Protein AF-A0AAW0KHT7-F1 (afdb_monomer_lite)

Structure (mmCIF, N/CA/C/O backbone):
data_AF-A0AAW0KHT7-F1
#
_entry.id   AF-A0AAW0KHT7-F1
#
loop_
_atom_site.group_PDB
_atom_site.id
_atom_site.type_symbol
_atom_site.label_atom_id
_atom_site.label_alt_id
_atom_site.label_comp_id
_atom_site.label_asym_id
_atom_site.label_entity_id
_atom_site.label_seq_id
_atom_site.pdbx_PDB_ins_code
_atom_site.Cartn_x
_atom_sit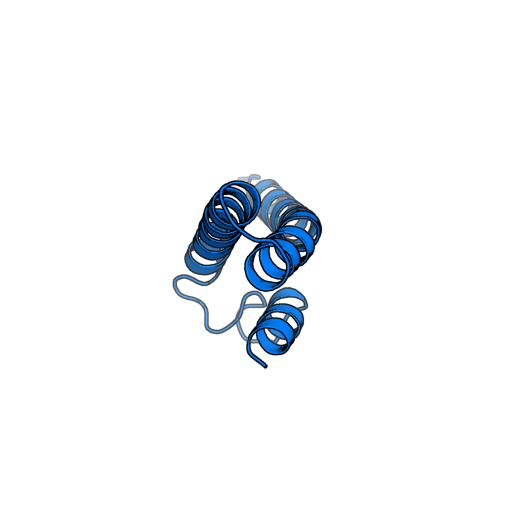e.Cartn_y
_atom_site.Cartn_z
_atom_site.occupancy
_atom_site.B_iso_or_equiv
_atom_site.auth_seq_id
_atom_site.auth_comp_id
_atom_site.auth_asym_id
_atom_site.auth_atom_id
_atom_site.pdbx_PDB_model_num
ATOM 1 N N . MET A 1 1 ? -6.570 22.544 22.434 1.00 38.00 1 MET A N 1
ATOM 2 C CA . MET A 1 1 ? -7.517 21.418 22.257 1.00 38.00 1 MET A CA 1
ATOM 3 C C . MET A 1 1 ? -8.280 21.535 20.926 1.00 38.00 1 MET A C 1
ATOM 5 O O . MET A 1 1 ? -9.459 21.839 20.953 1.00 38.00 1 MET A O 1
ATOM 9 N N . GLN A 1 2 ? -7.644 21.335 19.756 1.00 37.38 2 GLN A N 1
ATOM 10 C CA . GLN A 1 2 ? -8.354 21.436 18.450 1.00 37.38 2 GLN A CA 1
ATOM 11 C C . GLN A 1 2 ? -7.705 20.694 17.258 1.00 37.38 2 GLN A C 1
ATOM 13 O O . GLN A 1 2 ? -8.195 20.786 16.138 1.00 37.38 2 GLN A O 1
ATOM 18 N N . ARG A 1 3 ? -6.636 19.908 17.456 1.00 45.66 3 ARG A N 1
ATOM 19 C CA . ARG A 1 3 ? -5.989 19.164 16.357 1.00 45.66 3 ARG A CA 1
ATOM 20 C C . ARG A 1 3 ? -6.560 17.770 15.980 1.00 45.66 3 ARG A C 1
ATOM 22 O O . ARG A 1 3 ? -5.936 17.162 15.119 1.00 45.66 3 ARG A O 1
ATOM 29 N N . PRO A 1 4 ? -7.695 17.232 16.491 1.00 50.41 4 PRO A N 1
ATOM 30 C CA . PRO A 1 4 ? -8.213 15.948 15.985 1.00 50.41 4 PRO A CA 1
ATOM 31 C C . PRO A 1 4 ? -8.631 15.999 14.507 1.00 50.41 4 PRO A C 1
ATOM 33 O O . PRO A 1 4 ? -8.356 15.075 13.744 1.00 50.41 4 PRO A O 1
ATOM 36 N N . CYS A 1 5 ? -9.244 17.106 14.071 1.00 42.06 5 CYS A N 1
ATOM 37 C CA . CYS A 1 5 ? -9.771 17.224 12.710 1.00 42.06 5 CYS A CA 1
ATOM 38 C C . CYS A 1 5 ? -8.670 17.280 11.646 1.00 42.06 5 CYS A C 1
ATOM 40 O O . CYS A 1 5 ? -8.871 16.775 10.547 1.00 42.06 5 CYS A O 1
ATOM 42 N N . LEU A 1 6 ? -7.497 17.845 11.958 1.00 42.94 6 LEU A N 1
ATOM 43 C CA . LEU A 1 6 ? -6.401 17.94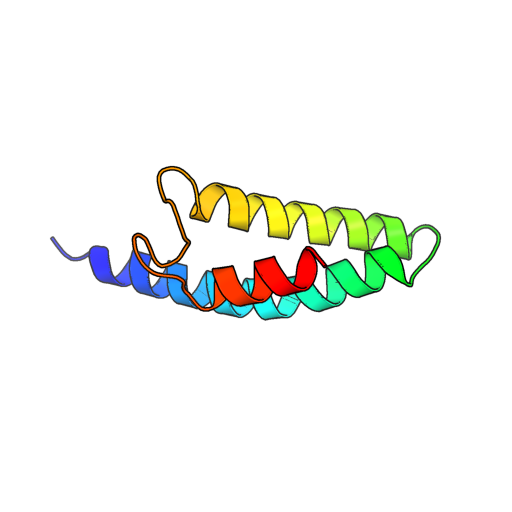1 10.990 1.00 42.94 6 LEU A CA 1
ATOM 44 C C . LEU A 1 6 ? -5.825 16.556 10.663 1.00 42.94 6 LEU A C 1
ATOM 46 O O . LEU A 1 6 ? -5.594 16.269 9.495 1.00 42.94 6 LEU A O 1
ATOM 50 N N . TYR A 1 7 ? -5.675 15.678 11.663 1.00 51.84 7 TYR A N 1
ATOM 51 C CA . TYR A 1 7 ? -5.242 14.290 11.460 1.00 51.84 7 TYR A CA 1
ATOM 52 C C . TYR A 1 7 ? -6.280 13.455 10.706 1.00 51.84 7 TYR A C 1
ATOM 54 O O . TYR A 1 7 ? -5.915 12.684 9.827 1.00 51.84 7 TYR A O 1
ATOM 62 N N . LEU A 1 8 ? -7.573 13.642 10.986 1.00 49.75 8 LEU A N 1
ATOM 63 C CA . LEU A 1 8 ? -8.654 12.990 10.236 1.00 49.75 8 LEU A CA 1
ATOM 64 C C . LEU A 1 8 ? -8.727 13.469 8.778 1.00 49.75 8 LEU A C 1
ATOM 66 O O . LEU A 1 8 ? -8.933 12.659 7.873 1.00 49.75 8 LEU A O 1
ATOM 70 N N . MET A 1 9 ? -8.527 14.768 8.534 1.00 47.72 9 MET A N 1
ATOM 71 C CA . MET A 1 9 ? -8.474 15.319 7.178 1.00 47.72 9 MET A CA 1
ATOM 72 C C . MET A 1 9 ? -7.208 14.887 6.433 1.00 47.72 9 MET A C 1
ATOM 74 O O . MET A 1 9 ? -7.302 14.540 5.260 1.00 47.72 9 MET A O 1
ATOM 78 N N . LEU A 1 10 ? -6.052 14.829 7.101 1.00 54.38 10 LEU A N 1
ATOM 79 C CA . LEU A 1 10 ? -4.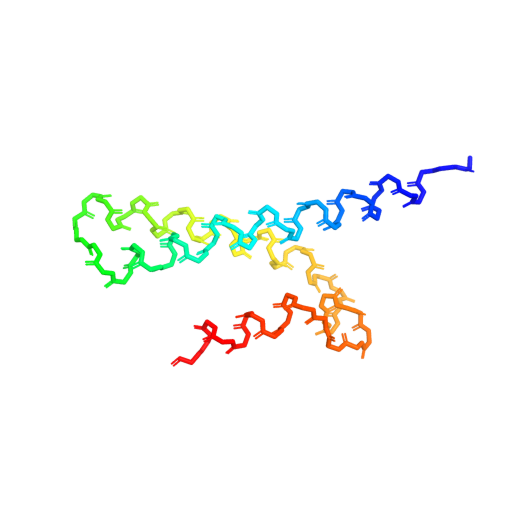820 14.256 6.550 1.00 54.38 10 LEU A CA 1
ATOM 80 C C . LEU A 1 10 ? -4.995 12.768 6.234 1.00 54.38 10 LEU A C 1
ATOM 82 O O . LEU A 1 10 ? -4.679 12.362 5.127 1.00 54.38 10 LEU A O 1
ATOM 86 N N . GLY A 1 11 ? -5.580 11.976 7.134 1.00 58.22 11 GLY A N 1
ATOM 87 C CA . GLY A 1 11 ? -5.828 10.547 6.924 1.00 58.22 11 GLY A CA 1
ATOM 88 C C . GLY A 1 11 ? -6.756 10.261 5.739 1.00 58.22 11 GLY A C 1
ATOM 89 O O . GLY A 1 11 ? -6.445 9.408 4.909 1.00 58.22 11 GLY A O 1
ATOM 90 N N . LYS A 1 12 ? -7.854 11.020 5.592 1.00 55.94 12 LYS A N 1
ATOM 91 C CA . LYS A 1 12 ? -8.744 10.911 4.419 1.00 55.94 12 LYS A CA 1
ATOM 92 C C . LYS A 1 12 ? -8.075 11.378 3.124 1.00 55.94 12 LYS A C 1
ATOM 94 O O . LYS A 1 12 ? -8.293 10.770 2.079 1.00 55.94 12 LYS A O 1
ATOM 99 N N . LYS A 1 13 ? -7.254 12.432 3.180 1.00 56.72 13 LYS A N 1
ATOM 100 C CA . LYS A 1 13 ? -6.540 12.970 2.012 1.00 56.72 13 LYS A CA 1
ATOM 101 C C . LYS A 1 13 ? -5.420 12.033 1.551 1.00 56.72 13 LYS A C 1
ATOM 103 O O . LYS A 1 13 ? -5.296 11.820 0.352 1.00 56.72 13 LYS A O 1
ATOM 108 N N . ILE A 1 14 ? -4.697 11.423 2.495 1.00 63.41 14 ILE A N 1
ATOM 109 C CA . ILE A 1 14 ? -3.680 10.391 2.254 1.00 63.41 14 ILE A CA 1
ATOM 110 C C . ILE A 1 14 ? -4.332 9.138 1.668 1.00 63.41 14 ILE A C 1
ATOM 112 O O . ILE A 1 14 ? -3.882 8.681 0.629 1.00 63.41 14 ILE A O 1
ATOM 116 N N . SER A 1 15 ? -5.430 8.627 2.246 1.00 65.00 15 SER A N 1
ATOM 117 C CA . SER A 1 15 ? -6.149 7.465 1.686 1.00 65.00 15 SER A CA 1
ATOM 118 C C . SER A 1 15 ? -6.549 7.662 0.224 1.00 65.00 15 SER A C 1
ATOM 120 O O . SER A 1 15 ? -6.385 6.750 -0.579 1.00 65.00 15 SER A O 1
ATOM 122 N N . LEU A 1 16 ? -7.055 8.845 -0.140 1.00 65.19 16 LEU A N 1
ATOM 123 C CA . LEU A 1 16 ? -7.515 9.107 -1.503 1.00 65.19 16 LEU A CA 1
ATOM 124 C C . LEU A 1 16 ? -6.354 9.303 -2.491 1.00 65.19 16 LEU A C 1
ATOM 126 O O . LEU A 1 16 ? -6.420 8.806 -3.613 1.00 65.19 16 LEU A O 1
ATOM 130 N N . SER A 1 17 ? -5.282 9.992 -2.082 1.00 66.06 17 SER A N 1
ATOM 131 C CA . SER A 1 17 ? -4.097 10.176 -2.930 1.00 66.06 17 SER A CA 1
ATOM 132 C C . SER A 1 17 ? -3.328 8.876 -3.136 1.00 66.06 17 SER A C 1
ATOM 134 O O . SER A 1 17 ? -2.865 8.617 -4.241 1.00 66.06 17 SER A O 1
ATOM 136 N N . LEU A 1 18 ? -3.229 8.049 -2.091 1.00 66.62 18 LEU A N 1
ATOM 137 C CA . LEU A 1 18 ? -2.525 6.772 -2.149 1.00 66.62 18 LEU A CA 1
ATOM 138 C C . LEU A 1 18 ? -3.263 5.779 -3.045 1.00 66.62 18 LEU A C 1
ATOM 140 O O . LEU A 1 18 ? -2.635 5.044 -3.793 1.00 66.62 18 LEU A O 1
ATOM 144 N N . LEU A 1 19 ? -4.598 5.802 -3.042 1.00 67.81 19 LEU A N 1
ATOM 145 C CA . LEU A 1 19 ? -5.391 4.994 -3.964 1.00 67.81 19 LEU A CA 1
ATOM 146 C C . LEU A 1 19 ? -5.099 5.331 -5.432 1.00 67.81 19 LEU A C 1
ATOM 148 O O . LEU A 1 19 ? -5.011 4.444 -6.278 1.00 67.81 19 LEU A O 1
ATOM 152 N N . PHE A 1 20 ? -4.958 6.627 -5.718 1.00 74.88 20 PHE A N 1
ATOM 153 C CA . PHE A 1 20 ? -4.727 7.128 -7.066 1.00 74.88 20 PHE A CA 1
ATOM 154 C C . PHE A 1 20 ? -3.318 6.795 -7.578 1.00 74.88 20 PHE A C 1
ATOM 156 O O . PHE A 1 20 ? -3.171 6.475 -8.754 1.00 74.88 20 PHE A O 1
ATOM 163 N N . SER A 1 21 ? -2.294 6.825 -6.717 1.00 74.56 21 SER A N 1
ATOM 164 C CA . SER A 1 21 ? -0.909 6.500 -7.097 1.00 74.56 21 SER A CA 1
ATOM 165 C C . SER A 1 21 ? -0.582 5.003 -7.037 1.00 74.56 21 SER A C 1
ATOM 167 O O . SER A 1 21 ? 0.236 4.518 -7.816 1.00 74.56 21 SER A O 1
ATOM 169 N N . MET A 1 22 ? -1.225 4.237 -6.152 1.00 80.31 22 MET A N 1
ATOM 170 C CA . MET A 1 22 ? -0.844 2.847 -5.895 1.00 80.31 22 MET A CA 1
ATOM 171 C C . MET A 1 22 ? -1.296 1.871 -6.984 1.00 80.31 22 MET A C 1
ATOM 173 O O . MET A 1 22 ? -0.534 0.975 -7.347 1.00 80.31 22 MET A O 1
ATOM 177 N N . VAL A 1 23 ? -2.497 2.048 -7.547 1.00 81.56 23 VAL A N 1
ATOM 178 C CA . VAL A 1 23 ? -3.012 1.160 -8.608 1.00 81.56 23 VAL A CA 1
ATOM 179 C C . VAL A 1 23 ? -2.158 1.237 -9.887 1.00 81.56 23 VAL A C 1
ATOM 181 O O . VAL A 1 23 ? -1.756 0.183 -10.384 1.00 81.56 23 VAL A O 1
ATOM 184 N N . PRO A 1 24 ? -1.798 2.427 -10.414 1.00 87.19 24 PRO A N 1
ATOM 185 C CA . PRO A 1 24 ? -0.905 2.530 -11.568 1.00 87.19 24 PRO A CA 1
ATOM 186 C C . PRO A 1 24 ? 0.495 1.969 -11.301 1.00 87.19 24 PRO A C 1
ATOM 188 O O . PRO A 1 24 ? 1.043 1.295 -12.172 1.00 87.19 24 PRO A O 1
ATOM 191 N N . ALA A 1 25 ? 1.058 2.211 -10.111 1.00 88.94 25 ALA A N 1
ATOM 192 C CA . ALA A 1 25 ? 2.385 1.718 -9.744 1.00 88.94 25 ALA A CA 1
ATOM 193 C C . ALA A 1 25 ? 2.427 0.183 -9.697 1.00 88.94 25 ALA A C 1
ATOM 195 O O . ALA A 1 25 ? 3.325 -0.426 -10.273 1.00 88.94 25 ALA A O 1
ATOM 196 N N . LEU A 1 26 ? 1.420 -0.458 -9.096 1.00 87.25 26 LEU A N 1
ATOM 197 C CA . LEU A 1 26 ? 1.302 -1.918 -9.086 1.00 87.25 26 LEU A CA 1
ATOM 198 C C . LEU A 1 26 ? 1.109 -2.480 -10.495 1.00 87.25 26 LEU A C 1
ATOM 200 O O . LEU A 1 26 ? 1.830 -3.387 -10.901 1.00 87.25 26 LEU A O 1
ATOM 204 N N . MET A 1 27 ? 0.198 -1.903 -11.281 1.00 87.75 27 MET A N 1
ATOM 205 C CA . MET A 1 27 ? -0.005 -2.326 -12.669 1.00 87.75 27 MET A CA 1
ATOM 206 C C . MET A 1 27 ? 1.284 -2.214 -13.484 1.00 87.75 27 MET A C 1
ATOM 208 O O . MET A 1 27 ? 1.630 -3.134 -14.224 1.00 87.75 27 MET A O 1
ATOM 212 N N . ALA A 1 28 ? 2.029 -1.119 -13.337 1.00 91.00 28 ALA A N 1
ATOM 213 C CA . ALA A 1 28 ? 3.305 -0.946 -14.012 1.00 91.00 28 ALA A CA 1
ATOM 214 C C . ALA A 1 28 ? 4.363 -1.946 -13.514 1.00 91.00 28 ALA A C 1
ATOM 216 O O . ALA A 1 28 ? 5.099 -2.489 -14.334 1.00 91.00 28 ALA A O 1
ATOM 217 N N . ALA A 1 29 ? 4.392 -2.268 -12.218 1.00 91.56 29 ALA A N 1
ATOM 218 C CA . ALA A 1 29 ? 5.299 -3.270 -11.658 1.00 91.56 29 ALA A CA 1
ATOM 219 C C . ALA A 1 29 ? 5.072 -4.680 -12.242 1.00 91.56 29 ALA A C 1
ATOM 221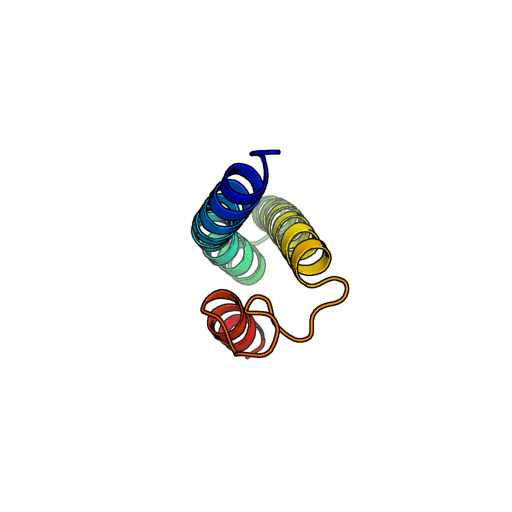 O O . ALA A 1 29 ? 6.031 -5.439 -12.389 1.00 91.56 29 ALA A O 1
ATOM 222 N N . PHE A 1 30 ? 3.835 -5.023 -12.622 1.00 87.56 30 PHE A N 1
ATOM 223 C CA . PHE A 1 30 ? 3.510 -6.320 -13.234 1.00 87.56 30 PHE A CA 1
ATOM 224 C C . PHE A 1 30 ? 3.556 -6.331 -14.769 1.00 87.56 30 PHE A C 1
ATOM 226 O O . PHE A 1 30 ? 3.780 -7.383 -15.365 1.00 87.56 30 PHE A O 1
ATOM 233 N N . THR A 1 31 ? 3.329 -5.191 -15.427 1.00 92.69 31 THR A N 1
ATOM 234 C CA . THR A 1 31 ? 3.175 -5.129 -16.896 1.00 92.69 31 THR A CA 1
ATOM 235 C C . THR A 1 31 ? 4.381 -4.550 -17.633 1.00 92.69 31 THR A C 1
ATOM 237 O O . THR A 1 31 ? 4.571 -4.849 -18.815 1.00 92.69 31 THR A O 1
ATOM 240 N N . LYS A 1 32 ? 5.196 -3.717 -16.975 1.00 95.50 32 LYS A N 1
ATOM 241 C CA . LYS A 1 32 ? 6.413 -3.131 -17.556 1.00 95.50 32 LYS A CA 1
ATOM 242 C C . LYS A 1 32 ? 7.612 -4.054 -17.364 1.00 95.50 32 LYS A C 1
ATOM 244 O O . LYS A 1 32 ? 7.544 -5.050 -16.650 1.00 95.50 32 LYS A O 1
ATOM 249 N N . LYS A 1 33 ? 8.718 -3.730 -18.036 1.00 94.12 33 LYS A N 1
ATOM 250 C CA . LYS A 1 33 ? 9.982 -4.478 -17.973 1.00 94.12 33 LYS A CA 1
ATOM 251 C C . LYS A 1 33 ? 11.162 -3.516 -17.873 1.00 94.12 33 LYS A C 1
ATOM 253 O O . LYS A 1 33 ? 11.064 -2.374 -18.319 1.00 94.12 33 LYS A O 1
ATOM 258 N N . GLY A 1 34 ? 12.277 -3.999 -17.331 1.00 94.25 34 GLY A N 1
ATOM 259 C CA . GLY A 1 34 ? 13.509 -3.218 -17.199 1.00 94.25 34 GLY A CA 1
ATOM 260 C C . GLY A 1 34 ? 13.363 -2.060 -16.210 1.00 94.25 34 GLY A C 1
ATOM 261 O O . GLY A 1 34 ? 12.665 -2.178 -15.206 1.00 94.25 34 GLY A O 1
ATOM 262 N N . GLU A 1 35 ? 13.995 -0.926 -16.507 1.00 94.88 35 GLU A N 1
ATOM 263 C CA . GLU A 1 35 ? 14.068 0.234 -15.603 1.00 94.88 35 GLU A CA 1
ATOM 264 C C . GLU A 1 35 ? 12.690 0.796 -15.207 1.00 94.88 35 GLU A C 1
ATOM 266 O O . GLU A 1 35 ? 12.487 1.221 -14.068 1.00 94.88 35 GLU A O 1
ATOM 271 N N . GLU A 1 36 ? 11.709 0.760 -16.117 1.00 91.50 36 GLU A N 1
ATOM 272 C CA . GLU A 1 36 ? 10.342 1.202 -15.816 1.00 91.50 36 GLU A CA 1
ATOM 273 C C . GLU A 1 36 ? 9.671 0.315 -14.762 1.00 91.50 36 GLU A C 1
ATOM 275 O O . GLU A 1 36 ? 8.946 0.818 -13.901 1.00 91.50 36 GLU A O 1
ATOM 280 N N . GLN A 1 37 ? 9.935 -0.994 -14.808 1.00 94.62 37 GLN A N 1
ATOM 281 C CA . GLN A 1 37 ? 9.428 -1.943 -13.822 1.00 94.62 37 GLN A CA 1
ATOM 282 C C . GLN A 1 37 ? 10.078 -1.705 -12.460 1.00 94.62 37 GLN A C 1
ATOM 284 O O . GLN A 1 37 ? 9.379 -1.642 -11.454 1.00 94.62 37 GLN A O 1
ATOM 289 N N . GLU A 1 38 ? 11.399 -1.516 -12.415 1.00 95.00 38 GLU A N 1
ATOM 290 C CA . GLU A 1 38 ? 12.113 -1.253 -11.161 1.00 95.00 38 GLU A CA 1
ATOM 291 C C . GLU A 1 38 ? 11.642 0.037 -10.484 1.00 95.00 38 GLU A C 1
ATOM 293 O O . GLU A 1 38 ? 11.462 0.072 -9.263 1.00 95.00 38 GLU A O 1
ATOM 298 N N . ARG A 1 39 ? 11.395 1.097 -11.267 1.00 93.81 39 ARG A N 1
ATOM 299 C CA . ARG A 1 39 ? 10.829 2.345 -10.742 1.00 93.81 39 ARG A CA 1
ATOM 300 C C . ARG A 1 39 ? 9.426 2.124 -10.183 1.00 93.81 39 ARG A C 1
ATOM 302 O O . ARG A 1 39 ? 9.141 2.577 -9.078 1.00 93.81 39 ARG A O 1
ATOM 309 N N . ALA A 1 40 ? 8.583 1.401 -10.917 1.00 93.00 40 ALA A N 1
ATOM 310 C CA . ALA A 1 40 ? 7.224 1.090 -10.493 1.00 93.00 40 ALA A CA 1
ATOM 311 C C . ALA A 1 40 ? 7.189 0.228 -9.220 1.00 93.00 40 ALA A C 1
ATOM 313 O O . ALA A 1 40 ? 6.388 0.488 -8.327 1.00 93.00 40 ALA A O 1
ATOM 314 N N . VAL A 1 41 ? 8.096 -0.745 -9.089 1.00 92.06 41 VAL A N 1
ATOM 315 C CA . VAL A 1 41 ? 8.244 -1.562 -7.874 1.00 92.06 41 VAL A CA 1
ATOM 316 C C . VAL A 1 41 ? 8.633 -0.696 -6.677 1.00 92.06 41 VAL A C 1
ATOM 318 O O . VAL A 1 41 ? 8.045 -0.844 -5.607 1.00 92.06 41 VAL A O 1
ATOM 321 N N . LYS A 1 42 ? 9.586 0.233 -6.839 1.00 93.62 42 LYS A N 1
ATOM 322 C CA . LYS A 1 42 ? 9.972 1.163 -5.764 1.00 93.62 42 LYS A CA 1
ATOM 323 C C . LYS A 1 42 ? 8.799 2.042 -5.330 1.00 93.62 42 LYS A C 1
ATOM 325 O O . LYS A 1 42 ? 8.532 2.135 -4.137 1.00 93.62 42 LYS A O 1
ATOM 330 N N . GLU A 1 43 ? 8.077 2.621 -6.284 1.00 91.00 43 GLU A N 1
ATOM 331 C CA . GLU A 1 43 ? 6.907 3.462 -6.009 1.00 91.00 43 GLU A CA 1
ATOM 332 C C . GLU A 1 43 ? 5.781 2.672 -5.319 1.00 91.00 43 GLU A C 1
ATOM 334 O O . GLU A 1 43 ? 5.231 3.110 -4.308 1.00 91.00 43 GLU A O 1
ATOM 339 N N . ALA A 1 44 ? 5.471 1.468 -5.809 1.00 88.62 44 ALA A N 1
ATOM 340 C CA . ALA A 1 44 ? 4.489 0.585 -5.186 1.00 88.62 44 ALA A CA 1
ATOM 341 C C . ALA A 1 44 ? 4.892 0.220 -3.748 1.00 88.62 44 ALA A C 1
ATOM 343 O O . ALA A 1 44 ? 4.057 0.233 -2.845 1.00 88.62 44 ALA A O 1
ATOM 344 N N . HIS A 1 45 ? 6.176 -0.050 -3.516 1.00 89.75 45 HIS A N 1
ATOM 345 C CA . HIS A 1 45 ? 6.703 -0.375 -2.195 1.00 89.75 45 HIS A CA 1
ATOM 346 C C . HIS A 1 45 ? 6.633 0.808 -1.214 1.00 89.75 45 HIS A C 1
ATOM 348 O O . HIS A 1 45 ? 6.276 0.616 -0.053 1.00 89.75 45 HIS A O 1
ATOM 354 N N . GLU A 1 46 ? 6.919 2.036 -1.652 1.00 89.69 46 GLU A N 1
ATOM 355 C CA . GLU A 1 46 ? 6.751 3.234 -0.815 1.00 89.69 46 GLU A CA 1
ATOM 356 C C . GLU A 1 46 ? 5.284 3.467 -0.437 1.00 89.69 46 GLU A C 1
ATOM 358 O O . GLU A 1 46 ? 4.979 3.724 0.730 1.00 89.69 46 GLU A O 1
ATOM 363 N N . ASN A 1 47 ? 4.366 3.290 -1.391 1.00 85.06 47 ASN A N 1
ATOM 364 C CA . ASN A 1 47 ? 2.931 3.369 -1.122 1.00 85.06 47 ASN A CA 1
ATOM 365 C C . ASN A 1 47 ? 2.485 2.295 -0.110 1.00 85.06 47 ASN A C 1
ATOM 367 O O . ASN A 1 47 ? 1.743 2.597 0.825 1.00 85.06 47 ASN A O 1
ATOM 371 N N . LEU A 1 48 ? 2.985 1.060 -0.237 1.00 84.25 48 LEU A N 1
ATOM 372 C CA . LEU A 1 48 ? 2.700 -0.031 0.703 1.00 84.25 48 LEU A CA 1
ATOM 373 C C . LEU A 1 48 ? 3.203 0.260 2.123 1.00 84.25 48 LEU A C 1
ATOM 375 O O . LEU A 1 48 ? 2.486 -0.023 3.077 1.00 84.25 48 LEU A O 1
ATOM 379 N N . LYS A 1 49 ? 4.376 0.883 2.286 1.00 86.56 49 LYS A N 1
ATOM 380 C CA . LYS A 1 49 ? 4.874 1.296 3.614 1.00 86.56 49 LYS A CA 1
ATOM 381 C C . LYS A 1 49 ? 3.968 2.318 4.290 1.00 86.56 49 LYS A C 1
ATOM 383 O O . LYS A 1 49 ? 3.755 2.266 5.500 1.00 86.56 49 LYS A O 1
ATOM 388 N N . ILE A 1 50 ? 3.422 3.256 3.515 1.00 83.00 50 ILE A N 1
ATOM 389 C CA . ILE A 1 50 ? 2.469 4.238 4.042 1.00 83.00 50 ILE A CA 1
ATOM 390 C C . ILE A 1 50 ? 1.208 3.516 4.524 1.00 83.00 50 ILE A C 1
ATOM 392 O O . ILE A 1 50 ? 0.718 3.820 5.613 1.00 83.00 50 ILE A O 1
ATOM 396 N N . LEU A 1 51 ? 0.721 2.526 3.768 1.00 80.62 51 LEU A N 1
ATOM 397 C CA . LEU A 1 51 ? -0.395 1.695 4.213 1.00 80.62 51 LEU A CA 1
ATOM 398 C C . LEU A 1 51 ? -0.060 0.937 5.505 1.00 80.62 51 LEU A C 1
ATOM 400 O O . LEU A 1 51 ? -0.805 1.032 6.475 1.00 80.62 51 LEU A O 1
ATOM 404 N N . GLU A 1 52 ? 1.072 0.244 5.553 1.00 84.75 52 GLU A N 1
ATOM 405 C CA . GLU A 1 52 ? 1.502 -0.513 6.731 1.00 84.75 52 GLU A CA 1
ATOM 406 C C . GLU A 1 52 ? 1.528 0.364 7.995 1.00 84.75 52 GLU A C 1
ATOM 408 O O . GLU A 1 52 ? 0.916 0.013 9.004 1.00 84.75 52 GLU A O 1
ATOM 413 N N . SER A 1 53 ? 2.106 1.568 7.910 1.00 85.06 53 SER A N 1
ATOM 414 C CA . SER A 1 53 ? 2.110 2.525 9.030 1.00 85.06 53 SER A CA 1
ATOM 415 C C . SER A 1 53 ? 0.712 3.027 9.419 1.00 85.06 53 SER A C 1
ATOM 417 O O . SER A 1 53 ? 0.436 3.304 10.584 1.00 85.06 53 SER A O 1
ATOM 419 N N . GLY A 1 54 ? -0.210 3.136 8.457 1.00 79.81 54 GLY A N 1
ATOM 420 C CA . GLY A 1 54 ? -1.596 3.525 8.714 1.00 79.81 54 GLY A CA 1
ATOM 421 C C . GLY A 1 54 ? -2.418 2.439 9.418 1.00 79.81 54 GLY A C 1
ATOM 422 O O . GLY A 1 54 ? -3.377 2.773 10.134 1.00 79.81 54 GLY A O 1
ATOM 423 N N . LEU A 1 55 ? -2.034 1.174 9.222 1.00 83.44 55 LEU A N 1
ATOM 424 C CA . LEU A 1 55 ? -2.650 -0.014 9.810 1.00 83.44 55 LEU A CA 1
ATOM 425 C C . LEU A 1 55 ? -2.048 -0.380 11.178 1.00 83.44 55 LEU A C 1
ATOM 427 O O . LEU A 1 55 ? -2.664 -1.134 11.925 1.00 83.44 55 LEU A O 1
ATOM 431 N N . GLU A 1 56 ? -0.884 0.163 11.540 1.00 85.31 56 GLU A N 1
ATOM 432 C CA . GLU A 1 56 ? -0.209 -0.148 12.802 1.00 85.31 56 GLU A CA 1
ATOM 433 C C . GLU A 1 56 ? -1.141 0.037 14.017 1.00 85.31 56 GLU A C 1
ATOM 435 O O . GLU A 1 56 ? -1.776 1.080 14.211 1.00 85.31 56 GLU A O 1
ATOM 440 N N . GLY A 1 57 ? -1.265 -1.021 14.825 1.00 84.50 57 GLY A N 1
ATOM 441 C CA . GLY A 1 57 ? -2.142 -1.053 15.999 1.00 84.50 57 GLY A CA 1
ATOM 442 C C . GLY A 1 57 ? -3.645 -1.129 15.695 1.00 84.50 57 GLY A C 1
ATOM 443 O O . GLY A 1 57 ? -4.448 -1.040 16.623 1.00 84.50 57 GLY A O 1
ATOM 444 N N . LYS A 1 58 ? -4.050 -1.299 14.430 1.00 86.06 58 LYS A N 1
ATOM 445 C CA . LYS A 1 58 ? -5.451 -1.440 14.007 1.00 86.06 58 LYS A CA 1
ATOM 446 C C . LYS A 1 58 ? -5.660 -2.756 13.271 1.00 86.06 58 LYS A C 1
ATOM 448 O O . LYS A 1 58 ? -4.779 -3.262 12.588 1.00 86.06 58 LYS A O 1
ATOM 453 N N . ARG A 1 59 ? -6.873 -3.296 13.382 1.00 85.81 59 ARG A N 1
ATOM 454 C CA . ARG A 1 59 ? -7.273 -4.497 12.639 1.00 85.81 59 ARG A CA 1
ATOM 455 C C . ARG A 1 59 ? -7.586 -4.187 11.172 1.00 85.81 59 ARG A C 1
ATOM 457 O O . ARG A 1 59 ? -7.274 -4.993 10.305 1.00 85.81 59 ARG A O 1
ATOM 464 N N . PHE A 1 60 ? -8.186 -3.028 10.919 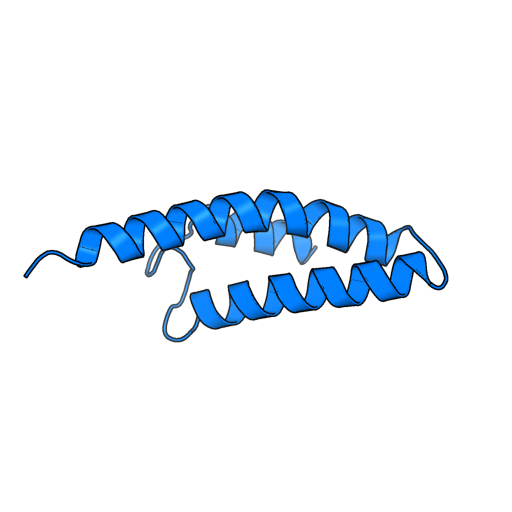1.00 85.12 60 PHE A N 1
ATOM 465 C CA . PHE A 1 60 ? -8.518 -2.502 9.595 1.00 85.12 60 PHE A CA 1
ATOM 466 C C . PHE A 1 60 ? -8.182 -1.009 9.533 1.00 85.12 60 PHE A C 1
ATOM 468 O O . PHE A 1 60 ? -8.103 -0.341 10.570 1.00 85.12 60 PHE A O 1
ATOM 475 N N . PHE A 1 61 ? -8.068 -0.433 8.337 1.00 83.06 61 PHE A N 1
ATOM 476 C CA . PHE A 1 61 ? -7.970 1.025 8.189 1.00 83.06 61 PHE A CA 1
ATOM 477 C C . PHE A 1 61 ? -9.208 1.742 8.733 1.00 83.06 61 PHE A C 1
ATOM 479 O O . PHE A 1 61 ? -9.097 2.845 9.272 1.00 83.06 61 PHE A O 1
ATOM 486 N N . GLY A 1 62 ? -10.376 1.098 8.646 1.00 80.00 62 GLY A N 1
ATOM 487 C CA . GLY A 1 62 ? -11.612 1.532 9.305 1.00 80.00 62 GLY A CA 1
ATOM 488 C C . GLY A 1 62 ? -11.661 1.283 10.823 1.00 80.00 62 GLY A C 1
ATOM 489 O O . GLY A 1 62 ? -12.700 1.512 11.443 1.00 80.00 62 GLY A O 1
ATOM 490 N N . GLY A 1 63 ? -10.569 0.818 11.441 1.00 82.94 63 GLY A N 1
ATOM 491 C CA . GLY A 1 63 ? -10.499 0.463 12.858 1.00 82.94 63 GLY A CA 1
ATOM 492 C C . GLY A 1 63 ? -11.106 -0.913 13.122 1.00 82.94 63 GLY A C 1
ATOM 493 O O . GLY A 1 63 ? -10.467 -1.931 12.859 1.00 82.94 63 GLY A O 1
ATOM 494 N N . GLU A 1 64 ? -12.334 -0.943 13.645 1.00 88.06 64 GLU A N 1
ATOM 495 C CA . GLU A 1 64 ? -13.071 -2.189 13.925 1.00 88.06 64 GLU A CA 1
ATOM 496 C C . GLU A 1 64 ? -13.926 -2.676 12.749 1.00 88.06 64 GLU A C 1
ATOM 498 O O . GLU A 1 64 ? -14.386 -3.817 12.734 1.00 88.06 64 GLU A O 1
ATOM 503 N N . THR A 1 65 ? -14.123 -1.824 11.744 1.00 89.06 65 THR A N 1
ATOM 504 C CA . THR A 1 65 ? -14.931 -2.126 10.557 1.00 89.06 65 THR A CA 1
ATOM 505 C C . THR A 1 65 ? -14.074 -2.098 9.300 1.00 89.06 65 THR A C 1
ATOM 507 O O . THR A 1 65 ? -13.072 -1.384 9.243 1.00 89.06 65 THR A O 1
ATOM 510 N N . ILE A 1 66 ? -14.476 -2.871 8.290 1.00 86.81 66 ILE A N 1
ATOM 511 C CA . ILE A 1 66 ? -13.841 -2.855 6.969 1.00 86.81 66 ILE A CA 1
ATOM 512 C C . ILE A 1 66 ? -14.105 -1.490 6.328 1.00 86.81 66 ILE A C 1
ATOM 514 O O . ILE A 1 66 ? -15.254 -1.101 6.114 1.00 86.81 66 ILE A O 1
ATOM 518 N N . GLY A 1 67 ? -13.034 -0.762 6.031 1.00 82.94 67 GLY A N 1
ATOM 519 C CA . GLY A 1 67 ? -13.061 0.493 5.301 1.00 82.94 67 GLY A CA 1
ATOM 520 C C . GLY A 1 67 ? -12.779 0.308 3.812 1.00 82.94 67 GLY A C 1
ATOM 521 O O . GLY A 1 67 ? -12.437 -0.764 3.322 1.00 82.94 67 GLY A O 1
ATOM 522 N N . PHE A 1 68 ? -12.888 1.404 3.067 1.00 79.81 68 PHE A N 1
ATOM 523 C CA . PHE A 1 68 ? -12.661 1.417 1.620 1.00 79.81 68 PHE A CA 1
ATOM 524 C C . PHE A 1 68 ? -11.249 0.952 1.217 1.00 79.81 68 PHE A C 1
ATOM 526 O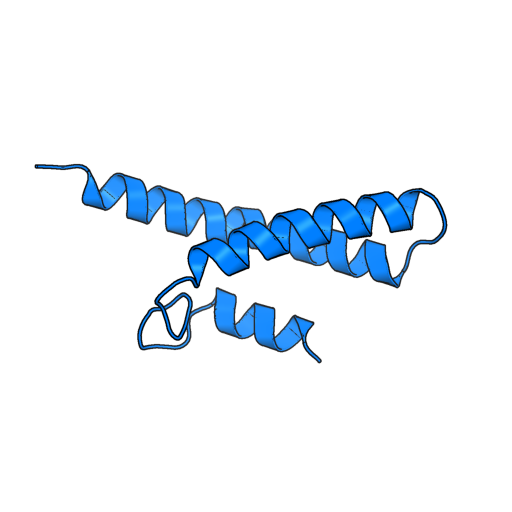 O . PHE A 1 68 ? -11.093 0.204 0.254 1.00 79.81 68 PHE A O 1
ATOM 533 N N . VAL A 1 69 ? -10.228 1.354 1.983 1.00 79.12 69 VAL A N 1
ATOM 534 C CA . VAL A 1 69 ? -8.834 0.935 1.757 1.00 79.12 69 VAL A CA 1
ATOM 535 C C . VAL A 1 69 ? -8.672 -0.571 1.957 1.00 79.12 69 VAL A C 1
ATOM 537 O O . VAL A 1 69 ? -7.984 -1.209 1.167 1.00 79.12 69 VAL A O 1
ATOM 540 N N . ASP A 1 70 ? -9.351 -1.151 2.951 1.00 84.56 70 ASP A N 1
ATOM 541 C CA . ASP A 1 70 ? -9.303 -2.590 3.226 1.00 84.56 70 ASP A CA 1
ATOM 542 C C . ASP A 1 70 ? -9.877 -3.409 2.052 1.00 84.56 70 ASP A C 1
ATOM 544 O O . ASP A 1 70 ? -9.308 -4.427 1.665 1.00 84.56 70 ASP A O 1
ATOM 548 N N . ILE A 1 71 ? -10.961 -2.930 1.426 1.00 83.56 71 ILE A N 1
ATOM 549 C CA . ILE A 1 71 ? -11.572 -3.567 0.244 1.00 83.56 71 ILE A CA 1
ATOM 550 C C . ILE A 1 71 ? -10.608 -3.552 -0.948 1.00 83.56 71 ILE A C 1
ATOM 552 O O . ILE A 1 71 ? -10.443 -4.562 -1.630 1.00 83.56 71 ILE A O 1
ATOM 556 N N . ILE A 1 72 ? -9.959 -2.414 -1.202 1.00 79.19 72 ILE A N 1
ATOM 557 C CA . ILE A 1 72 ? -9.058 -2.266 -2.352 1.00 79.19 72 ILE A CA 1
ATOM 558 C C . ILE A 1 72 ? -7.764 -3.049 -2.152 1.00 79.19 72 ILE A C 1
ATOM 560 O O . ILE A 1 72 ? -7.311 -3.711 -3.083 1.00 79.19 72 ILE A O 1
ATOM 564 N N . ALA A 1 73 ? -7.204 -3.040 -0.942 1.00 78.81 73 ALA A N 1
ATOM 565 C CA . ALA A 1 73 ? -6.059 -3.878 -0.605 1.00 78.81 73 ALA A CA 1
ATOM 566 C C . ALA A 1 73 ? -6.380 -5.373 -0.785 1.00 78.81 73 ALA A C 1
ATOM 568 O O . ALA A 1 73 ? -5.560 -6.111 -1.324 1.00 78.81 73 ALA A O 1
ATOM 569 N N . GLY A 1 74 ? -7.593 -5.806 -0.419 1.00 80.00 74 GLY A N 1
ATOM 570 C CA . GLY A 1 74 ? -8.066 -7.168 -0.681 1.00 80.00 74 GLY A CA 1
ATOM 571 C C . GLY A 1 74 ? -8.144 -7.518 -2.172 1.00 80.00 74 GLY A C 1
ATOM 572 O O . GLY A 1 74 ? -7.841 -8.648 -2.544 1.00 80.00 74 GLY A O 1
ATOM 573 N N . TRP A 1 75 ? -8.493 -6.556 -3.033 1.00 76.56 75 TRP A N 1
ATOM 574 C CA . TRP A 1 75 ? -8.532 -6.754 -4.488 1.00 76.56 75 TRP A CA 1
ATOM 575 C C . TRP A 1 75 ? -7.134 -6.883 -5.107 1.00 76.56 75 TRP A C 1
ATOM 577 O O . TRP A 1 75 ? -6.952 -7.642 -6.049 1.00 76.56 75 TRP A O 1
ATOM 587 N N . ILE A 1 76 ? -6.144 -6.174 -4.555 1.00 70.62 76 ILE A N 1
ATOM 588 C CA . ILE A 1 76 ? -4.735 -6.239 -4.984 1.00 70.62 76 ILE A CA 1
ATOM 589 C C . ILE A 1 76 ? -4.071 -7.567 -4.587 1.00 70.62 76 ILE A C 1
ATOM 591 O O . ILE A 1 76 ? -3.140 -8.008 -5.253 1.00 70.62 76 ILE A O 1
ATOM 595 N N . GLY A 1 77 ? -4.511 -8.184 -3.487 1.00 65.69 77 GLY A N 1
ATOM 596 C CA . GLY A 1 77 ? -3.965 -9.455 -3.006 1.00 65.69 77 GLY A CA 1
ATOM 597 C C . GLY A 1 77 ? -4.441 -10.705 -3.762 1.00 65.69 77 GLY A C 1
ATOM 598 O O . GLY A 1 77 ? -3.966 -11.791 -3.433 1.00 65.69 77 GLY A O 1
ATOM 599 N N . CYS A 1 78 ? -5.376 -10.572 -4.713 1.00 50.31 78 CYS A N 1
ATOM 600 C CA . CYS A 1 78 ? -5.839 -11.652 -5.597 1.00 50.31 78 CYS A CA 1
ATOM 601 C C . CYS A 1 78 ? -5.015 -11.703 -6.887 1.00 50.31 78 CYS A C 1
ATOM 603 O O . CYS A 1 78 ? -4.725 -12.834 -7.336 1.00 50.31 78 CYS A O 1
#

Organism: Quercus suber (NCBI:txid58331)

Foldseek 3Di:
DPPPVVVVVVLVVLLVVLVVQQVVLLVQLVPPDDPSNVVSVVSNVVSVVVVVVCCVPAPENVRVDHDPSNVVVVVSVD

Secondary structure (DSSP, 8-state):
---HHHHHHHHHHHHHHHHHHHHHHHHHHHH--THHHHHHHHHHHHHHHHHHHHHTT-SBTTBTS--HHHHHHHHHT-

Radius of gyration: 14.24 Å; chains: 1; bounding box: 29×33×40 Å

Sequence (78 aa):
MQRPCLYLMLGKKISLSLLFSMVPALMAAFTKKGEEQERAVKEAHENLKILESGLEGKRFFGGETIGFVDIIAGWIGC

pLDDT: mean 77.46, std 15.7, range [37.38, 95.5]

InterPro domains:
  IPR004046 Glutathione S-transferase, C-terminal [PF00043] (23-73)
  IPR036282 Glutathione S-transferase, C-terminal domain superfamily [SSF47616] (22-75)
  IPR045074 Glutathione S-transferases Tau, C-terminal alpha-helical domain, plant [cd03185] (22-76)